Protein AF-A0A3B9BXW1-F1 (afdb_monomer)

Mean predicted aligned error: 8.0 Å

Radius of gyration: 14.39 Å; Cα contacts (8 Å, |Δi|>4): 121; chains: 1; bounding box: 31×34×34 Å

Structure (mmCIF, N/CA/C/O backbone):
data_AF-A0A3B9BXW1-F1
#
_entry.id   AF-A0A3B9BXW1-F1
#
loop_
_atom_site.group_PDB
_atom_site.id
_atom_site.type_symbol
_atom_site.label_atom_id
_atom_site.label_alt_id
_atom_site.label_comp_id
_atom_site.label_asym_id
_atom_site.label_entity_id
_atom_site.label_seq_id
_atom_site.pdbx_PDB_ins_code
_atom_site.Cartn_x
_atom_site.Cartn_y
_atom_site.Cartn_z
_atom_site.occupancy
_atom_site.B_iso_or_equiv
_atom_site.auth_seq_id
_atom_site.auth_comp_id
_atom_site.auth_asym_id
_atom_site.auth_atom_id
_atom_site.pdbx_PDB_model_num
ATOM 1 N N . ASP A 1 1 ? 2.943 0.066 -8.594 1.00 60.41 1 ASP A N 1
ATOM 2 C CA . ASP A 1 1 ? 3.114 1.228 -9.484 1.00 60.41 1 ASP A CA 1
ATOM 3 C C . ASP A 1 1 ? 2.600 2.521 -8.842 1.00 60.41 1 ASP A C 1
ATOM 5 O O . ASP A 1 1 ? 1.394 2.680 -8.628 1.00 60.41 1 ASP A O 1
ATOM 9 N N . LEU A 1 2 ? 3.512 3.452 -8.562 1.00 65.12 2 LEU A N 1
ATOM 10 C CA . LEU A 1 2 ? 3.293 4.687 -7.794 1.00 65.12 2 LEU A CA 1
ATOM 11 C C . LEU A 1 2 ? 2.869 5.895 -8.641 1.00 65.12 2 LEU A C 1
ATOM 13 O O . LEU A 1 2 ? 3.240 7.018 -8.353 1.00 65.12 2 LEU A O 1
ATOM 17 N N . ARG A 1 3 ? 2.091 5.711 -9.707 1.00 63.38 3 ARG A N 1
ATOM 18 C CA . ARG A 1 3 ? 1.664 6.843 -10.552 1.00 63.38 3 ARG A CA 1
ATOM 19 C C . ARG A 1 3 ? 0.332 7.448 -10.110 1.00 63.38 3 ARG A C 1
ATOM 21 O O . ARG A 1 3 ? -0.656 6.715 -10.052 1.00 63.38 3 ARG A O 1
ATOM 28 N N . LYS A 1 4 ? 0.280 8.770 -9.913 1.00 70.06 4 LYS A N 1
ATOM 29 C CA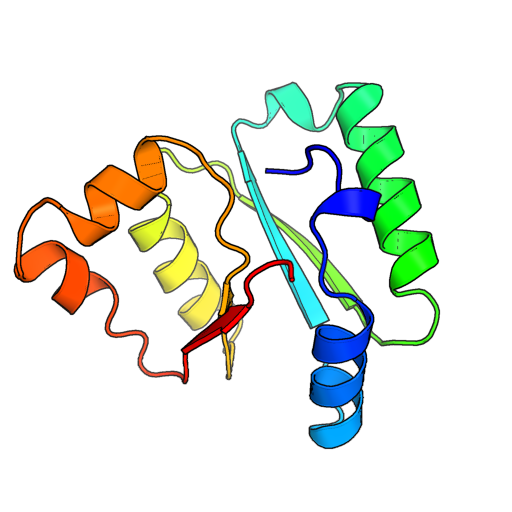 . LYS A 1 4 ? -0.937 9.557 -9.624 1.00 70.06 4 LYS A CA 1
ATOM 30 C C . LYS A 1 4 ? -1.710 9.047 -8.402 1.00 70.06 4 LYS A C 1
ATOM 32 O O . LYS A 1 4 ? -2.929 8.867 -8.453 1.00 70.06 4 LYS A O 1
ATOM 37 N N . VAL A 1 5 ? -1.017 8.768 -7.308 1.00 70.56 5 VAL A N 1
ATOM 38 C CA . VAL A 1 5 ? -1.575 8.179 -6.083 1.00 70.56 5 VAL A CA 1
ATOM 39 C C . VAL A 1 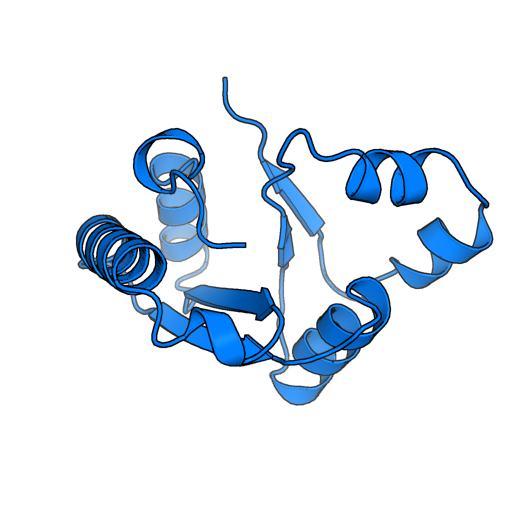5 ? -2.691 9.033 -5.483 1.00 70.56 5 VAL A C 1
ATOM 41 O O . VAL A 1 5 ? -3.720 8.480 -5.106 1.00 70.56 5 VAL A O 1
ATOM 44 N N . ASN A 1 6 ? -2.583 10.361 -5.542 1.00 66.19 6 ASN A N 1
ATOM 45 C CA . ASN A 1 6 ? -3.629 11.288 -5.085 1.00 66.19 6 ASN A CA 1
ATOM 46 C C . ASN A 1 6 ? -4.947 11.165 -5.856 1.00 66.19 6 ASN A C 1
ATOM 48 O O . ASN A 1 6 ? -6.001 11.507 -5.336 1.00 66.19 6 ASN A O 1
ATOM 52 N N . GLN A 1 7 ? -4.892 10.693 -7.103 1.00 64.94 7 GLN A N 1
ATOM 53 C CA . GLN A 1 7 ? -6.055 10.571 -7.985 1.00 64.94 7 GLN A CA 1
ATOM 54 C C . GLN A 1 7 ? -6.551 9.131 -8.114 1.00 64.94 7 GLN A C 1
ATOM 56 O O . GLN A 1 7 ? -7.589 8.909 -8.720 1.00 64.94 7 GLN A O 1
ATOM 61 N N . THR A 1 8 ? -5.789 8.145 -7.634 1.00 70.62 8 THR A N 1
ATOM 62 C CA . THR A 1 8 ? -6.057 6.718 -7.893 1.00 70.62 8 THR A CA 1
ATOM 63 C C . THR A 1 8 ? -6.156 5.875 -6.628 1.00 70.62 8 THR A C 1
ATOM 65 O O . THR A 1 8 ? -6.425 4.678 -6.713 1.00 70.62 8 THR A O 1
ATOM 68 N N . THR A 1 9 ? -5.949 6.485 -5.461 1.00 80.06 9 THR A N 1
ATOM 69 C CA . THR A 1 9 ? -6.019 5.803 -4.171 1.00 80.06 9 THR A CA 1
ATOM 70 C C . THR A 1 9 ? -7.359 6.120 -3.506 1.00 80.06 9 THR A C 1
ATOM 72 O O . THR A 1 9 ? -7.564 7.265 -3.098 1.00 80.06 9 THR A O 1
ATOM 75 N N . PRO A 1 10 ? -8.266 5.139 -3.340 1.00 85.69 10 PRO A N 1
ATOM 76 C CA . PRO A 1 10 ? -9.516 5.296 -2.599 1.00 85.69 10 PRO A CA 1
ATOM 77 C C . PRO A 1 10 ? -9.228 5.330 -1.088 1.00 85.69 10 PRO A C 1
ATOM 79 O O . PRO A 1 10 ? -9.580 4.425 -0.331 1.00 85.69 10 PRO A O 1
ATOM 82 N N . SER A 1 11 ? -8.538 6.383 -0.651 1.00 87.31 11 SER A N 1
ATOM 83 C CA . SER A 1 11 ? -7.949 6.521 0.684 1.00 87.31 11 SER A CA 1
ATOM 84 C C . SER A 1 11 ? -8.978 6.451 1.806 1.00 87.31 11 SER A C 1
ATOM 86 O O . SER A 1 11 ? -8.705 5.858 2.845 1.00 87.31 11 SER A O 1
ATOM 88 N N . VAL A 1 12 ? -10.181 6.988 1.586 1.00 89.38 12 VAL A N 1
ATOM 89 C CA . VAL A 1 12 ? -11.291 6.910 2.546 1.00 89.38 12 VAL A CA 1
ATOM 90 C C . VAL A 1 12 ? -11.687 5.458 2.802 1.00 89.38 12 VAL A C 1
ATOM 92 O O . VAL A 1 12 ? -11.780 5.053 3.957 1.00 89.38 12 VAL A O 1
ATOM 95 N N . ALA A 1 13 ? -11.872 4.661 1.746 1.00 90.12 13 ALA A N 1
ATOM 96 C CA . ALA A 1 13 ? -12.226 3.253 1.888 1.00 90.12 13 ALA A CA 1
ATOM 97 C C . ALA A 1 13 ? -11.107 2.487 2.602 1.00 90.12 13 ALA A C 1
ATOM 99 O O . ALA A 1 13 ? -11.366 1.839 3.610 1.00 90.12 13 ALA A O 1
ATOM 100 N N . ILE A 1 14 ? -9.856 2.639 2.156 1.00 91.62 14 ILE A N 1
ATOM 101 C CA . ILE A 1 14 ? -8.698 1.988 2.792 1.00 91.62 14 ILE A CA 1
ATOM 102 C C . ILE A 1 14 ? -8.636 2.335 4.284 1.00 91.62 14 ILE A C 1
ATOM 104 O O . ILE A 1 14 ? -8.520 1.441 5.115 1.00 91.62 14 ILE A O 1
ATOM 108 N N . ARG A 1 15 ? -8.818 3.612 4.641 1.00 91.56 15 ARG A N 1
ATOM 109 C CA . ARG A 1 15 ? -8.834 4.068 6.035 1.00 91.56 15 ARG A CA 1
ATOM 110 C C . ARG A 1 15 ? -9.952 3.432 6.853 1.00 91.56 15 ARG A C 1
ATOM 112 O O . ARG A 1 15 ? -9.714 3.055 7.998 1.00 91.56 15 ARG A O 1
ATOM 119 N N . VAL A 1 16 ? -11.158 3.325 6.293 1.00 91.25 16 VAL A N 1
ATOM 120 C CA . VAL A 1 16 ? -12.292 2.662 6.954 1.00 91.2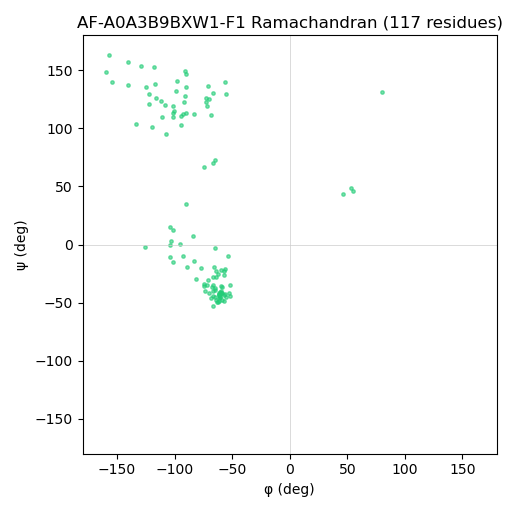5 16 VAL A CA 1
ATOM 121 C C . VAL A 1 16 ? -11.941 1.211 7.266 1.00 91.25 16 VAL A C 1
ATOM 123 O O . VAL A 1 16 ? -12.114 0.791 8.405 1.00 91.25 16 VAL A O 1
ATOM 126 N N . PHE A 1 17 ? -11.385 0.473 6.303 1.00 90.75 17 PHE A N 1
ATOM 127 C CA . PHE A 1 17 ? -10.967 -0.915 6.509 1.00 90.75 17 PHE A CA 1
ATOM 128 C C . PHE A 1 17 ? -9.833 -1.028 7.539 1.00 90.75 17 PHE A C 1
ATOM 130 O O . PHE A 1 17 ? -9.955 -1.802 8.486 1.00 90.75 17 PHE A O 1
ATOM 137 N N . SER A 1 18 ? -8.776 -0.216 7.429 1.00 91.88 18 SER A N 1
ATOM 138 C CA . SER A 1 18 ? -7.668 -0.219 8.395 1.00 91.88 18 SER A CA 1
ATOM 139 C C . SER A 1 18 ? -8.149 0.036 9.824 1.00 91.88 18 SER A C 1
ATOM 141 O O . SER A 1 18 ? -7.740 -0.671 10.740 1.00 91.88 18 SER A O 1
ATOM 143 N N . LYS A 1 19 ? -9.061 0.996 10.028 1.00 91.19 19 LYS A N 1
ATOM 144 C CA . LYS A 1 19 ? -9.605 1.300 11.362 1.00 91.19 19 LYS A CA 1
ATOM 145 C C . LYS A 1 19 ? -10.591 0.240 11.851 1.00 91.19 19 LYS A C 1
ATOM 147 O O . LYS A 1 19 ? -10.537 -0.120 13.021 1.00 91.19 19 LYS A O 1
ATOM 152 N N . LEU A 1 20 ? -11.451 -0.288 10.975 1.00 92.81 20 LEU A N 1
ATOM 153 C CA . LEU A 1 20 ? -12.423 -1.331 11.321 1.00 92.81 20 LEU A CA 1
ATOM 154 C C . LEU A 1 20 ? -11.740 -2.603 11.838 1.00 92.81 20 LEU A C 1
ATOM 156 O O . LEU A 1 20 ? -12.218 -3.209 12.792 1.00 92.81 20 LEU A O 1
ATOM 160 N N . PHE A 1 21 ? -10.622 -2.985 11.221 1.00 91.75 21 PHE A N 1
ATOM 161 C CA . PHE A 1 21 ? -9.867 -4.184 11.587 1.00 91.75 21 PHE A CA 1
ATOM 162 C C . PHE A 1 21 ? -8.704 -3.915 12.550 1.00 91.75 21 PHE A C 1
ATOM 164 O O . PHE A 1 21 ? -8.003 -4.856 12.910 1.00 91.75 21 PHE A O 1
ATOM 171 N N . ASN A 1 22 ? -8.484 -2.658 12.961 1.00 93.06 22 ASN A N 1
ATOM 172 C CA . ASN A 1 22 ? -7.280 -2.231 13.684 1.00 93.06 22 ASN A CA 1
ATOM 173 C C . ASN A 1 22 ? -5.990 -2.772 13.027 1.00 93.06 22 ASN A C 1
ATOM 175 O O . ASN A 1 22 ? -5.103 -3.313 13.686 1.00 93.06 22 ASN A O 1
ATOM 179 N N . ALA A 1 23 ? -5.943 -2.696 11.697 1.00 93.94 23 ALA A N 1
ATOM 180 C CA . ALA A 1 23 ? -4.946 -3.355 10.873 1.00 93.94 23 ALA A CA 1
ATOM 181 C C . ALA A 1 23 ? -3.814 -2.401 10.488 1.00 93.94 23 ALA A C 1
ATOM 183 O O . ALA A 1 23 ? -4.055 -1.253 10.101 1.00 93.94 23 ALA A O 1
ATOM 184 N N . LYS A 1 24 ? -2.586 -2.924 10.494 1.00 95.19 24 LYS A N 1
ATOM 185 C CA . LYS A 1 24 ? -1.435 -2.273 9.869 1.00 95.19 24 LYS A CA 1
ATOM 186 C C . LYS A 1 24 ? -1.547 -2.365 8.347 1.00 95.19 24 LYS A C 1
ATOM 188 O O . LYS A 1 24 ? -1.691 -3.454 7.787 1.00 95.19 24 LYS A O 1
ATOM 193 N N . LEU A 1 25 ? -1.465 -1.226 7.666 1.00 94.94 25 LEU A N 1
ATOM 194 C CA . LEU A 1 25 ? -1.516 -1.151 6.211 1.00 94.94 25 LEU A CA 1
ATOM 195 C C . LEU A 1 25 ? -0.131 -1.418 5.602 1.00 94.94 25 LEU A C 1
ATOM 197 O O . LEU A 1 25 ? 0.775 -0.597 5.701 1.00 94.94 25 LEU A O 1
ATOM 201 N N . ASN A 1 26 ? 0.026 -2.535 4.898 1.00 94.31 26 ASN A N 1
ATOM 202 C CA . ASN A 1 26 ? 1.244 -2.825 4.139 1.00 94.31 26 ASN A CA 1
ATOM 203 C C . ASN A 1 26 ? 1.066 -2.380 2.681 1.00 94.31 26 ASN A C 1
ATOM 205 O O . ASN A 1 26 ? 0.279 -2.961 1.933 1.00 94.31 26 ASN A O 1
ATOM 209 N N . ILE A 1 27 ? 1.786 -1.335 2.274 1.00 90.75 27 ILE A N 1
ATOM 210 C CA . ILE A 1 27 ? 1.703 -0.750 0.933 1.00 90.75 27 ILE A CA 1
ATOM 211 C C . ILE A 1 27 ? 2.795 -1.367 0.064 1.00 90.75 27 ILE A C 1
ATOM 213 O O . ILE A 1 27 ? 3.965 -0.996 0.157 1.00 90.75 27 ILE A O 1
ATOM 217 N N . LEU A 1 28 ? 2.405 -2.306 -0.797 1.00 87.00 28 LEU A N 1
ATOM 218 C CA . LEU A 1 28 ? 3.322 -2.996 -1.697 1.00 87.00 28 LEU A CA 1
ATOM 219 C C . LEU A 1 28 ? 3.424 -2.285 -3.053 1.00 87.00 28 LEU A C 1
ATOM 221 O O . LEU A 1 28 ? 2.439 -2.149 -3.783 1.00 87.00 28 LEU A O 1
ATOM 225 N N . ASN A 1 29 ? 4.642 -1.906 -3.434 1.00 82.19 29 ASN A N 1
ATOM 226 C CA . ASN A 1 29 ? 4.981 -1.547 -4.802 1.00 82.19 29 ASN A CA 1
ATOM 227 C C . ASN A 1 29 ? 5.849 -2.642 -5.439 1.00 82.19 29 ASN A C 1
ATOM 229 O O . ASN A 1 29 ? 6.953 -2.913 -4.974 1.00 82.19 29 ASN A O 1
ATOM 233 N N . VAL A 1 30 ? 5.359 -3.235 -6.528 1.00 75.31 30 VAL A N 1
ATOM 234 C CA . VAL A 1 30 ? 6.139 -4.155 -7.365 1.00 75.31 30 VAL A CA 1
ATOM 235 C C . VAL A 1 30 ? 6.594 -3.396 -8.604 1.00 75.31 30 VAL A C 1
ATOM 237 O O . VAL A 1 30 ? 5.763 -3.004 -9.429 1.00 75.31 30 VAL A O 1
ATOM 240 N N . ASP A 1 31 ? 7.892 -3.124 -8.692 1.00 68.75 31 ASP A N 1
ATOM 241 C CA . ASP A 1 31 ? 8.506 -2.383 -9.795 1.00 68.75 31 ASP A CA 1
ATOM 242 C C . ASP A 1 31 ? 9.999 -2.717 -9.909 1.00 68.75 31 ASP A C 1
ATOM 244 O O . ASP A 1 31 ? 10.600 -3.225 -8.963 1.00 68.75 31 ASP A O 1
ATOM 248 N N . LYS A 1 32 ? 10.615 -2.402 -11.051 1.00 57.81 32 LYS A N 1
ATOM 249 C CA . LYS A 1 32 ? 12.073 -2.527 -11.204 1.00 57.81 32 LYS A CA 1
ATOM 250 C C . LYS A 1 32 ? 12.754 -1.442 -10.371 1.00 57.81 32 LYS A C 1
ATOM 252 O O . LYS A 1 32 ? 12.327 -0.283 -10.392 1.00 57.81 32 LYS A O 1
ATOM 257 N N . LEU A 1 33 ? 13.823 -1.803 -9.660 1.00 52.56 33 LEU A N 1
ATOM 258 C CA . LEU A 1 33 ? 14.458 -0.984 -8.612 1.00 52.56 33 LEU A CA 1
ATOM 259 C C . LEU A 1 33 ? 14.899 0.415 -9.092 1.00 52.56 33 LEU A C 1
ATOM 261 O O . LEU A 1 33 ? 14.998 1.348 -8.297 1.00 52.56 33 LEU A O 1
ATOM 265 N N . GLN A 1 34 ? 15.073 0.601 -10.405 1.00 54.03 34 GLN A N 1
ATOM 266 C CA . GLN A 1 34 ? 15.444 1.877 -11.025 1.00 54.03 34 GLN A CA 1
ATOM 267 C C . GLN A 1 34 ? 14.446 3.024 -10.779 1.00 54.03 34 GLN A C 1
ATOM 269 O O . GLN A 1 34 ? 14.855 4.181 -10.842 1.00 54.03 34 GLN A O 1
ATOM 274 N N . ARG A 1 35 ? 13.171 2.753 -10.451 1.00 57.78 35 ARG A N 1
ATOM 275 C CA . ARG A 1 35 ? 12.206 3.822 -10.119 1.00 57.78 35 ARG A CA 1
ATOM 276 C C . ARG A 1 35 ? 12.265 4.306 -8.673 1.00 57.78 35 ARG A C 1
ATOM 278 O O . ARG A 1 35 ? 11.727 5.365 -8.387 1.00 57.78 35 ARG A O 1
ATOM 285 N N . ALA A 1 36 ? 12.917 3.592 -7.754 1.00 57.44 36 ALA A N 1
ATOM 286 C CA . ALA A 1 36 ? 13.002 4.037 -6.357 1.00 57.44 36 ALA A CA 1
ATOM 287 C C . ALA A 1 36 ? 13.815 5.339 -6.190 1.00 57.44 36 ALA A C 1
ATOM 289 O O . ALA A 1 36 ? 13.666 6.036 -5.190 1.00 57.44 36 ALA A O 1
ATOM 290 N N . SER A 1 37 ? 14.649 5.678 -7.177 1.00 65.06 37 SER A N 1
ATOM 291 C CA . SER A 1 37 ? 15.421 6.926 -7.236 1.00 65.06 37 SER A CA 1
ATOM 292 C C . SER A 1 37 ? 14.834 7.963 -8.203 1.00 65.06 37 SER A C 1
ATOM 294 O O . SER A 1 37 ? 15.432 9.019 -8.391 1.00 65.06 37 SER A O 1
ATOM 296 N N . ASP A 1 38 ? 13.687 7.672 -8.826 1.00 78.25 38 ASP A N 1
ATOM 297 C CA . ASP A 1 38 ? 12.984 8.600 -9.712 1.00 78.25 38 ASP A CA 1
ATOM 298 C C . ASP A 1 38 ? 12.326 9.714 -8.869 1.00 78.25 38 ASP A C 1
ATOM 300 O O . ASP A 1 38 ? 11.520 9.403 -7.981 1.00 78.25 38 ASP A O 1
ATOM 304 N N . PRO A 1 39 ? 12.636 11.004 -9.116 1.00 80.69 39 PRO A N 1
ATOM 305 C CA . PRO A 1 39 ? 12.019 12.124 -8.408 1.00 80.69 39 PRO A CA 1
ATOM 306 C C . PRO A 1 39 ? 10.487 12.093 -8.411 1.00 80.69 39 PRO A C 1
ATOM 308 O O . PRO A 1 39 ? 9.866 12.456 -7.409 1.00 80.69 39 PRO A O 1
ATOM 311 N N . ASP A 1 40 ? 9.866 11.623 -9.497 1.00 79.19 40 ASP A N 1
ATOM 312 C CA . ASP A 1 40 ? 8.410 11.518 -9.571 1.00 79.19 40 ASP A CA 1
ATOM 313 C C . ASP A 1 40 ? 7.882 10.423 -8.643 1.00 79.19 40 ASP A C 1
ATOM 315 O O . ASP A 1 40 ? 6.902 10.637 -7.931 1.00 79.19 40 ASP A O 1
ATOM 319 N N . ALA A 1 41 ? 8.550 9.269 -8.579 1.00 76.50 41 ALA A N 1
ATOM 320 C CA . ALA A 1 41 ? 8.164 8.195 -7.667 1.00 76.50 41 ALA A CA 1
ATOM 321 C C . ALA A 1 41 ? 8.326 8.612 -6.198 1.00 76.50 41 ALA A C 1
ATOM 323 O O . ALA A 1 41 ? 7.459 8.309 -5.379 1.00 76.50 41 ALA A O 1
ATOM 324 N N . LEU A 1 42 ? 9.393 9.350 -5.871 1.00 81.12 42 LEU A N 1
ATOM 325 C CA . LEU A 1 42 ? 9.605 9.907 -4.533 1.00 81.12 42 LEU A CA 1
ATOM 326 C C . LEU A 1 42 ? 8.490 10.886 -4.147 1.00 81.12 42 LEU A C 1
ATOM 328 O O . LEU A 1 42 ? 7.956 10.799 -3.043 1.00 81.12 42 LEU A O 1
ATOM 332 N N . ARG A 1 43 ? 8.075 11.766 -5.065 1.00 84.88 43 ARG A N 1
ATOM 333 C CA . ARG A 1 43 ? 6.964 12.701 -4.829 1.00 84.88 43 ARG A CA 1
ATOM 334 C C . ARG A 1 43 ? 5.651 11.971 -4.547 1.00 84.88 43 ARG A C 1
ATOM 336 O O . ARG A 1 43 ? 4.890 12.360 -3.666 1.00 84.88 43 ARG A O 1
ATOM 343 N N . GLU A 1 44 ? 5.386 10.895 -5.274 1.00 84.00 44 GLU A N 1
ATOM 344 C CA . GLU A 1 44 ? 4.186 10.083 -5.074 1.00 84.00 44 GLU A CA 1
ATOM 345 C C . GLU A 1 44 ? 4.253 9.277 -3.758 1.00 84.00 44 GLU A C 1
ATOM 347 O O . GLU A 1 44 ? 3.231 9.081 -3.102 1.00 84.00 44 GLU A O 1
ATOM 352 N N . LEU A 1 45 ? 5.442 8.876 -3.298 1.00 84.38 45 LEU A N 1
ATOM 353 C CA . LEU A 1 45 ? 5.609 8.301 -1.958 1.00 84.38 45 LEU A CA 1
ATOM 354 C C . LEU A 1 45 ? 5.292 9.307 -0.852 1.00 84.38 45 LEU A C 1
ATOM 356 O O . LEU A 1 45 ? 4.581 8.950 0.085 1.00 84.38 45 LEU A O 1
ATOM 360 N N . GLU A 1 46 ? 5.774 10.547 -0.956 1.00 87.62 46 GLU A N 1
ATOM 361 C CA . GLU A 1 46 ? 5.460 11.596 0.027 1.00 87.62 46 GLU A CA 1
ATOM 362 C C . GLU A 1 46 ? 3.953 11.847 0.115 1.00 87.62 46 GLU A C 1
ATOM 364 O O . GLU A 1 46 ? 3.382 11.884 1.203 1.00 87.62 46 GLU A O 1
ATOM 369 N N . HIS A 1 47 ? 3.269 11.875 -1.025 1.00 87.31 47 HIS A N 1
ATOM 370 C CA . HIS A 1 47 ? 1.815 11.964 -1.054 1.00 87.31 47 HIS A CA 1
ATOM 371 C C . HIS A 1 47 ? 1.112 10.796 -0.347 1.00 87.31 47 HIS A C 1
ATOM 373 O O . HIS A 1 47 ? 0.150 11.005 0.392 1.00 87.31 47 HIS A O 1
ATOM 379 N N . LEU A 1 48 ? 1.584 9.559 -0.526 1.00 87.25 48 LEU A N 1
ATOM 380 C CA . LEU A 1 48 ? 1.031 8.414 0.204 1.00 87.25 48 LEU A CA 1
ATOM 381 C C . LEU A 1 48 ? 1.280 8.514 1.714 1.00 87.25 48 LEU A C 1
ATOM 383 O O . LEU A 1 48 ? 0.391 8.159 2.489 1.00 87.25 48 LEU A O 1
ATOM 387 N N . LYS A 1 49 ? 2.447 9.022 2.135 1.00 89.69 49 LYS A N 1
ATOM 388 C CA . LYS A 1 49 ? 2.748 9.267 3.554 1.00 89.69 49 LYS A CA 1
ATOM 389 C C . LYS A 1 49 ? 1.782 10.277 4.165 1.00 89.69 49 LYS A C 1
ATOM 391 O O . LYS A 1 49 ? 1.285 10.046 5.263 1.00 89.69 49 LYS A O 1
ATOM 396 N N . GLU A 1 50 ? 1.488 11.364 3.453 1.00 90.75 50 GLU A N 1
ATOM 397 C CA . GLU A 1 50 ? 0.509 12.369 3.879 1.00 90.75 50 GLU A CA 1
ATOM 398 C C . GLU A 1 50 ? -0.892 11.759 3.998 1.00 90.75 50 GLU A C 1
ATOM 400 O O . GLU A 1 50 ? -1.539 11.886 5.041 1.00 90.75 50 GLU A O 1
ATOM 405 N N . ILE A 1 51 ? -1.335 11.038 2.958 1.00 89.12 51 ILE A N 1
ATOM 406 C CA . ILE A 1 51 ? -2.647 10.381 2.913 1.00 89.12 51 ILE A CA 1
ATOM 407 C C . ILE A 1 51 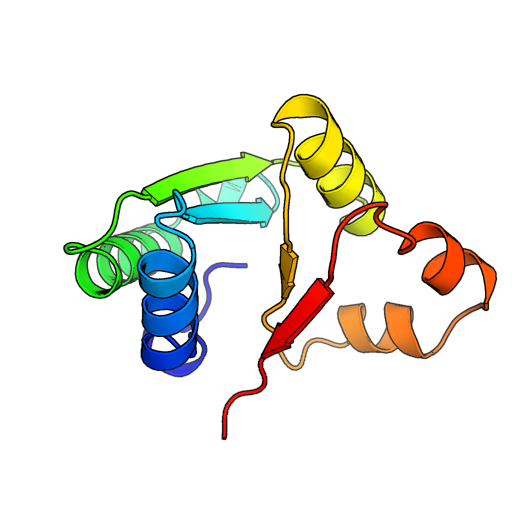? -2.832 9.431 4.098 1.00 89.12 51 ILE A C 1
ATOM 409 O O . ILE A 1 51 ? -3.916 9.399 4.676 1.00 89.12 51 ILE A O 1
ATOM 413 N N . PHE A 1 52 ? -1.818 8.650 4.458 1.00 90.56 52 PHE A N 1
ATOM 414 C CA . PHE A 1 52 ? -1.930 7.603 5.476 1.00 90.56 52 PHE A CA 1
ATOM 415 C C . PHE A 1 52 ? -1.308 7.973 6.828 1.00 90.56 52 PHE A C 1
ATOM 417 O O . PHE A 1 52 ? -1.147 7.111 7.682 1.00 90.56 52 PHE A O 1
ATOM 424 N N . SER A 1 53 ? -1.020 9.253 7.062 1.00 91.62 53 SER A N 1
ATOM 425 C CA . SER A 1 53 ? -0.356 9.750 8.279 1.00 91.62 53 SER A CA 1
ATOM 426 C C . SER A 1 53 ? -1.058 9.418 9.610 1.00 91.62 53 SER A C 1
ATOM 428 O O . SER A 1 53 ? -0.401 9.383 10.646 1.00 91.62 53 SER A O 1
ATOM 430 N N . ASP A 1 54 ? -2.367 9.150 9.604 1.00 90.94 54 ASP A N 1
ATOM 431 C CA . ASP A 1 54 ? -3.185 8.793 10.776 1.00 90.94 54 ASP A CA 1
ATOM 432 C C . ASP A 1 54 ? -3.483 7.285 10.909 1.00 90.94 54 ASP A C 1
ATOM 434 O O . ASP A 1 54 ? -4.370 6.901 11.677 1.00 90.94 54 ASP A O 1
ATOM 438 N N . ILE A 1 55 ? -2.797 6.427 10.150 1.00 92.62 55 ILE A N 1
ATOM 439 C CA . ILE A 1 55 ? -2.878 4.966 10.282 1.00 92.62 55 ILE A CA 1
ATOM 440 C C . ILE A 1 55 ? -1.477 4.358 10.394 1.00 92.62 55 ILE A C 1
ATOM 442 O O . ILE A 1 55 ? -0.508 4.924 9.901 1.00 92.62 55 ILE A O 1
ATOM 446 N N . ASP A 1 56 ? -1.365 3.196 11.035 1.00 94.38 56 ASP A N 1
ATOM 447 C CA . ASP A 1 56 ? -0.114 2.432 11.032 1.00 94.38 56 ASP A CA 1
ATOM 448 C C . ASP A 1 56 ? 0.099 1.830 9.636 1.00 94.38 56 ASP A C 1
ATOM 450 O O . ASP A 1 56 ? -0.745 1.068 9.152 1.00 94.38 56 ASP A O 1
ATOM 454 N N . TYR A 1 57 ? 1.196 2.199 8.971 1.00 94.25 57 TYR A N 1
ATOM 455 C CA . TYR A 1 57 ? 1.524 1.710 7.637 1.00 94.25 57 TYR A CA 1
ATOM 456 C C . TYR A 1 57 ? 3.017 1.426 7.456 1.00 94.25 57 TYR A C 1
ATOM 458 O O . TYR A 1 57 ? 3.879 1.999 8.118 1.00 94.25 57 TYR A O 1
ATOM 466 N N . GLU A 1 58 ? 3.329 0.558 6.495 1.00 92.81 58 GLU A N 1
ATOM 467 C CA . GLU A 1 58 ? 4.697 0.263 6.070 1.00 92.81 58 GLU A CA 1
ATOM 468 C C . GLU A 1 58 ? 4.766 0.099 4.551 1.00 92.81 58 GLU A C 1
ATOM 470 O O . GLU A 1 58 ? 3.903 -0.538 3.943 1.00 92.81 58 GLU A O 1
ATOM 475 N N . PHE A 1 59 ? 5.797 0.678 3.935 1.00 89.50 59 PHE A N 1
ATOM 476 C CA . PHE A 1 59 ? 6.054 0.522 2.507 1.00 89.50 59 PHE A CA 1
ATOM 477 C C . PHE A 1 59 ? 6.956 -0.676 2.240 1.00 89.50 59 PHE A C 1
ATOM 479 O O . PHE A 1 59 ? 7.998 -0.832 2.872 1.00 89.50 59 PHE A O 1
ATOM 486 N N . HIS A 1 60 ? 6.594 -1.457 1.227 1.00 88.00 60 HIS A N 1
ATOM 487 C CA . HIS A 1 60 ? 7.371 -2.593 0.747 1.00 88.00 60 HIS 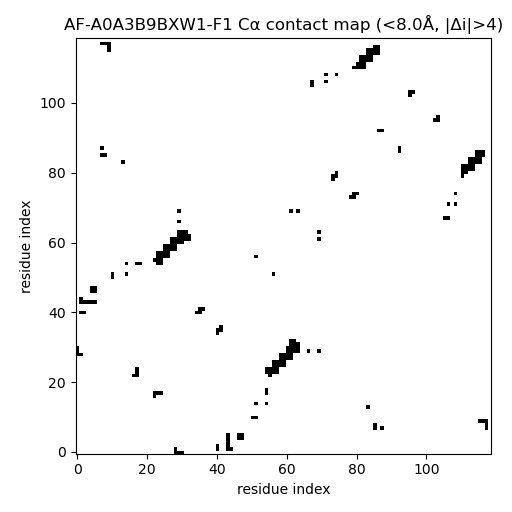A CA 1
ATOM 488 C C . HIS A 1 60 ? 7.639 -2.432 -0.742 1.00 88.00 60 HIS A C 1
ATOM 490 O O . HIS A 1 60 ? 6.739 -2.096 -1.515 1.00 88.00 60 HIS A O 1
ATOM 496 N N . PHE A 1 61 ? 8.876 -2.695 -1.147 1.00 84.31 61 PHE A N 1
ATOM 497 C CA . PHE A 1 61 ? 9.309 -2.622 -2.537 1.00 84.31 61 PHE A CA 1
ATOM 498 C C . PHE A 1 61 ? 9.869 -3.977 -2.936 1.00 84.31 61 PHE A C 1
ATOM 500 O O . PHE A 1 61 ? 10.807 -4.464 -2.307 1.00 84.31 61 PHE A O 1
ATOM 507 N N . ILE A 1 62 ? 9.279 -4.588 -3.960 1.00 81.25 62 ILE A N 1
ATOM 508 C CA . ILE A 1 62 ? 9.720 -5.884 -4.479 1.00 81.25 62 ILE A CA 1
ATOM 509 C C . ILE A 1 62 ? 10.059 -5.727 -5.953 1.00 81.25 62 ILE A C 1
ATOM 511 O O . ILE A 1 62 ? 9.248 -5.234 -6.739 1.00 81.25 62 ILE A O 1
ATOM 515 N N . GLU A 1 63 ? 11.242 -6.199 -6.326 1.00 78.19 63 GLU A N 1
ATOM 516 C CA . GLU A 1 63 ? 11.625 -6.370 -7.718 1.00 78.19 63 GLU A CA 1
ATOM 517 C C . GLU A 1 63 ? 11.292 -7.796 -8.153 1.00 78.19 63 GLU A C 1
ATOM 519 O O . GLU A 1 63 ? 11.858 -8.768 -7.656 1.00 78.19 63 GLU A O 1
ATOM 524 N N . HIS A 1 64 ? 10.321 -7.926 -9.053 1.00 70.81 64 HIS A N 1
ATOM 525 C CA . HIS A 1 64 ? 9.915 -9.216 -9.596 1.00 70.81 64 HIS A CA 1
ATOM 526 C C . HIS A 1 64 ? 9.283 -9.032 -10.977 1.00 70.81 64 HIS A C 1
ATOM 528 O O . HIS A 1 64 ? 8.500 -8.106 -11.188 1.00 70.81 64 HIS A O 1
ATOM 534 N N . GLU A 1 65 ? 9.579 -9.930 -11.918 1.00 69.81 65 GLU A N 1
ATOM 535 C CA . GLU A 1 65 ? 9.013 -9.871 -13.277 1.00 69.81 65 GLU A CA 1
ATOM 536 C C . GLU A 1 65 ? 7.552 -10.369 -13.323 1.00 69.81 65 GLU A C 1
ATOM 538 O O . GLU A 1 65 ? 6.801 -10.035 -14.240 1.00 69.81 65 GLU A O 1
ATOM 543 N N . ASN A 1 66 ? 7.122 -11.146 -12.321 1.00 72.94 66 ASN A N 1
ATOM 544 C CA . ASN A 1 66 ? 5.780 -11.727 -12.235 1.00 72.94 66 ASN A CA 1
ATOM 545 C C . ASN A 1 66 ? 5.032 -11.255 -10.973 1.00 72.94 66 ASN A C 1
ATOM 547 O O . ASN A 1 66 ? 5.271 -11.745 -9.871 1.00 72.94 66 ASN A O 1
ATOM 551 N N . PHE A 1 67 ? 4.125 -10.289 -11.131 1.00 75.19 67 PHE A N 1
ATOM 552 C CA . PHE A 1 67 ? 3.350 -9.705 -10.028 1.00 75.19 67 PHE A CA 1
ATOM 553 C C . PHE A 1 67 ? 2.521 -10.725 -9.219 1.00 75.19 67 PHE A C 1
ATOM 555 O O . PHE A 1 67 ? 2.624 -10.690 -7.995 1.00 75.19 67 PHE A O 1
ATOM 562 N N . PRO A 1 68 ? 1.729 -11.630 -9.836 1.00 76.19 68 PRO A N 1
ATOM 563 C CA . PRO A 1 68 ? 1.006 -12.670 -9.100 1.00 76.19 68 PRO A CA 1
ATOM 564 C C . PRO A 1 68 ? 1.883 -13.497 -8.152 1.00 76.19 68 PRO A C 1
ATOM 566 O O . PRO A 1 68 ? 1.493 -13.734 -7.012 1.00 76.19 68 PRO A O 1
ATOM 569 N N . GLU A 1 69 ? 3.061 -13.921 -8.611 1.00 78.62 69 GLU A N 1
ATOM 570 C CA . GLU A 1 69 ? 4.004 -14.706 -7.804 1.00 78.62 69 GLU A CA 1
ATOM 571 C C . GLU A 1 69 ? 4.593 -13.863 -6.669 1.00 78.62 69 GLU A C 1
ATOM 573 O O . GLU A 1 69 ? 4.566 -14.284 -5.516 1.00 78.62 69 GLU A O 1
ATOM 578 N N . ALA A 1 70 ? 5.024 -12.634 -6.973 1.00 81.06 70 ALA A N 1
ATOM 579 C CA . ALA A 1 70 ? 5.549 -11.702 -5.975 1.00 81.06 70 ALA A CA 1
ATOM 580 C C . ALA A 1 70 ? 4.526 -11.382 -4.880 1.00 81.06 70 ALA A C 1
ATOM 582 O O . ALA A 1 70 ? 4.861 -11.325 -3.700 1.00 81.06 70 ALA A O 1
ATOM 583 N N . LEU A 1 71 ? 3.265 -11.182 -5.269 1.00 82.81 71 LEU A N 1
ATOM 584 C CA . LEU A 1 71 ? 2.175 -10.916 -4.344 1.00 82.81 71 LEU A CA 1
ATOM 585 C C . LEU A 1 71 ? 1.889 -12.135 -3.460 1.00 82.81 71 LEU A C 1
ATOM 587 O O . LEU A 1 71 ? 1.734 -11.970 -2.256 1.00 82.81 71 LEU A O 1
ATOM 591 N N . GLN A 1 72 ? 1.837 -13.346 -4.025 1.00 84.19 72 GLN A N 1
ATOM 592 C CA . GLN A 1 72 ? 1.644 -14.566 -3.235 1.00 84.19 72 GLN A CA 1
ATOM 593 C C . GLN A 1 72 ? 2.767 -14.784 -2.227 1.00 84.19 72 GLN A C 1
ATOM 595 O O . GLN A 1 72 ? 2.491 -15.060 -1.061 1.00 84.19 72 GLN A O 1
ATOM 600 N N . GLN A 1 73 ? 4.015 -14.620 -2.663 1.00 85.38 73 GLN A N 1
ATOM 601 C CA . GLN A 1 73 ? 5.162 -14.717 -1.774 1.00 85.38 73 GLN A CA 1
ATOM 602 C C . GLN A 1 73 ? 5.078 -13.662 -0.666 1.00 85.38 73 GLN A C 1
ATOM 604 O O . GLN A 1 73 ? 5.240 -13.989 0.501 1.00 85.38 73 GLN A O 1
ATOM 609 N N . PHE A 1 74 ? 4.743 -12.415 -1.003 1.00 88.69 74 PHE A N 1
ATOM 610 C CA . PHE A 1 74 ? 4.593 -11.354 -0.010 1.00 88.69 74 PHE A CA 1
ATOM 611 C C . PHE A 1 74 ? 3.495 -11.653 1.016 1.00 88.69 74 PHE A C 1
ATOM 613 O O . PHE A 1 74 ? 3.687 -11.421 2.207 1.00 88.69 74 PHE A O 1
ATOM 620 N N . ILE A 1 75 ? 2.354 -12.185 0.566 1.00 89.44 75 ILE A N 1
ATOM 621 C CA . ILE A 1 75 ? 1.257 -12.591 1.450 1.00 89.44 75 ILE A CA 1
ATOM 622 C C . ILE A 1 75 ? 1.728 -13.669 2.424 1.00 89.44 75 ILE A C 1
ATOM 624 O O . ILE A 1 75 ? 1.457 -13.553 3.615 1.00 89.44 75 ILE A O 1
ATOM 628 N N . HIS A 1 76 ? 2.454 -14.674 1.932 1.00 89.00 76 HIS A N 1
ATOM 629 C CA . HIS A 1 76 ? 2.975 -15.762 2.753 1.00 89.00 76 HIS A CA 1
ATOM 630 C C . HIS A 1 76 ? 4.046 -15.282 3.743 1.00 89.00 76 HIS A C 1
ATOM 632 O O . HIS A 1 76 ? 3.909 -15.482 4.946 1.00 89.00 76 HIS A O 1
ATOM 638 N N . ASP A 1 77 ? 5.078 -14.595 3.252 1.00 91.12 77 ASP A N 1
ATOM 639 C CA . ASP A 1 77 ? 6.254 -14.198 4.035 1.00 91.12 77 ASP A CA 1
ATOM 640 C C . ASP A 1 77 ? 5.920 -13.163 5.121 1.00 91.12 77 ASP A C 1
ATOM 642 O O . ASP A 1 77 ? 6.616 -13.069 6.135 1.00 91.12 77 ASP A O 1
ATOM 646 N N . LYS A 1 78 ? 4.877 -12.351 4.904 1.00 91.44 78 LYS A N 1
ATOM 647 C CA . LYS A 1 78 ? 4.431 -11.318 5.850 1.00 91.44 78 LYS A CA 1
ATOM 648 C C . LYS A 1 78 ? 3.172 -11.696 6.631 1.00 91.44 78 LYS A C 1
ATOM 650 O O . LYS A 1 78 ? 2.742 -10.884 7.445 1.00 91.44 78 LYS A O 1
ATOM 655 N N . ASP A 1 79 ? 2.602 -12.879 6.397 1.00 91.44 79 ASP A N 1
ATOM 656 C CA . ASP A 1 79 ? 1.329 -13.326 6.984 1.00 91.44 79 ASP A CA 1
ATOM 657 C C . ASP A 1 79 ? 0.189 -12.311 6.749 1.00 91.44 79 ASP A C 1
ATOM 659 O O . ASP A 1 79 ? -0.505 -11.854 7.660 1.00 91.44 79 ASP A O 1
ATOM 663 N N . MET A 1 80 ? 0.039 -11.863 5.496 1.00 92.69 80 MET A N 1
ATOM 664 C CA . MET A 1 80 ? -0.989 -10.882 5.140 1.00 92.69 80 MET A CA 1
ATOM 665 C C . MET A 1 80 ? -2.372 -11.516 5.213 1.00 92.69 80 MET A C 1
ATOM 667 O O . MET A 1 80 ? -2.649 -12.479 4.513 1.00 92.69 80 MET A O 1
ATOM 671 N N . GLN A 1 81 ? -3.269 -10.903 5.981 1.00 92.50 81 GLN A N 1
ATOM 672 C CA . GLN A 1 81 ? -4.615 -11.426 6.249 1.00 92.50 81 GLN A CA 1
ATOM 673 C C . GLN A 1 81 ? -5.690 -10.919 5.279 1.00 92.50 81 GLN A C 1
ATOM 675 O O . GLN A 1 81 ? -6.821 -11.399 5.300 1.00 92.50 81 GLN A O 1
ATOM 680 N N . MET A 1 82 ? -5.369 -9.925 4.449 1.00 90.88 82 MET A N 1
ATOM 681 C CA . MET A 1 82 ? -6.253 -9.373 3.421 1.00 90.88 82 MET A CA 1
ATOM 682 C C . MET A 1 82 ? -5.422 -8.642 2.370 1.00 90.88 82 MET A C 1
ATOM 684 O O . MET A 1 82 ? -4.404 -8.026 2.687 1.00 90.88 82 MET A O 1
ATOM 688 N N . VAL A 1 83 ? -5.892 -8.654 1.125 1.00 89.44 83 VAL A N 1
ATOM 689 C CA . VAL A 1 83 ? -5.298 -7.886 0.029 1.00 89.44 83 VAL A CA 1
ATOM 690 C C . VAL A 1 83 ? -6.294 -6.851 -0.474 1.00 89.44 83 VAL A C 1
ATOM 692 O O . VAL A 1 83 ? -7.403 -7.197 -0.876 1.00 89.44 83 VAL A O 1
ATOM 695 N N . ILE A 1 84 ? -5.880 -5.583 -0.517 1.00 88.12 84 ILE A N 1
ATOM 696 C CA . ILE A 1 84 ? -6.603 -4.523 -1.228 1.00 88.12 84 ILE A CA 1
ATOM 697 C C . ILE A 1 84 ? -5.907 -4.288 -2.568 1.00 88.12 84 ILE A C 1
ATOM 699 O O . ILE A 1 84 ? -4.759 -3.846 -2.613 1.00 88.12 84 ILE A O 1
ATOM 703 N N . LEU A 1 85 ? -6.602 -4.572 -3.667 1.00 81.94 85 LEU A N 1
ATOM 704 C CA . LEU A 1 85 ? -6.111 -4.317 -5.016 1.00 81.94 85 LEU A CA 1
ATOM 705 C C . LEU A 1 85 ? -6.710 -3.015 -5.550 1.00 81.94 85 LEU A C 1
ATOM 707 O O . LEU A 1 85 ? -7.923 -2.822 -5.497 1.00 81.94 85 LEU A O 1
ATOM 711 N N . LEU A 1 86 ? -5.855 -2.155 -6.108 1.00 79.00 86 LEU A N 1
ATOM 712 C CA . LEU A 1 86 ? -6.241 -0.920 -6.794 1.00 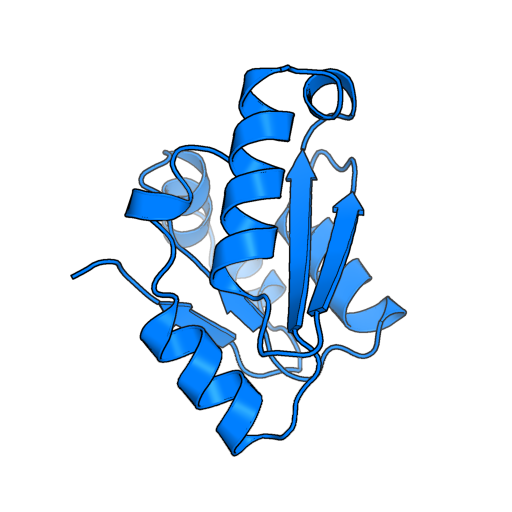79.00 86 LEU A CA 1
ATOM 713 C C . LEU A 1 86 ? -6.045 -1.104 -8.309 1.00 79.00 86 LEU A C 1
ATOM 715 O O . LEU A 1 86 ? -4.924 -0.932 -8.801 1.00 79.00 86 LEU A O 1
ATOM 719 N N . PRO A 1 87 ? -7.085 -1.487 -9.073 1.00 67.06 87 PRO A N 1
ATOM 720 C CA . PRO A 1 87 ? -6.958 -1.733 -10.501 1.00 67.06 87 PRO A CA 1
ATOM 721 C C . PRO A 1 87 ? -6.699 -0.406 -11.219 1.00 67.06 87 PRO A C 1
ATOM 723 O O . PRO A 1 87 ? -7.562 0.468 -11.290 1.00 67.06 87 PRO A O 1
ATOM 726 N N . LYS A 1 88 ? -5.496 -0.236 -11.769 1.00 62.28 88 LYS A N 1
ATOM 727 C CA . LYS A 1 88 ? -5.201 0.861 -12.702 1.00 62.28 88 LYS A CA 1
ATOM 728 C C . LYS A 1 88 ? -5.489 0.385 -14.125 1.00 62.28 88 LYS A C 1
ATOM 730 O O . LYS A 1 88 ? -5.259 -0.783 -14.432 1.00 62.28 88 LYS A O 1
ATOM 735 N N . LYS A 1 89 ? -5.949 1.286 -15.006 1.00 53.81 89 LYS A N 1
ATOM 736 C CA . LYS A 1 89 ? -6.132 1.029 -16.450 1.00 53.81 89 LYS A CA 1
ATOM 737 C C . LYS A 1 89 ? -4.785 0.813 -17.146 1.00 53.81 89 LYS A C 1
ATOM 739 O O . LYS A 1 89 ? -4.314 1.661 -17.895 1.00 53.81 89 LYS A O 1
ATOM 744 N N . TYR A 1 90 ? -4.143 -0.309 -16.872 1.00 52.94 90 TYR A N 1
ATOM 745 C CA . TYR A 1 90 ? -3.025 -0.794 -17.653 1.00 52.94 90 TYR A CA 1
ATOM 746 C C . TYR A 1 90 ? -3.399 -2.133 -18.279 1.00 52.94 90 TYR A C 1
ATOM 748 O O . TYR A 1 90 ? -3.931 -3.009 -17.594 1.00 52.94 90 TYR A O 1
ATOM 756 N N . SER A 1 91 ? -3.027 -2.320 -19.548 1.00 48.75 91 SER A N 1
ATOM 757 C CA . SER A 1 91 ? -3.224 -3.562 -20.313 1.00 48.75 91 SER A CA 1
ATOM 758 C C . SER A 1 91 ? -2.671 -4.835 -19.648 1.00 48.75 91 SER A C 1
ATOM 760 O O . SER A 1 91 ? -2.954 -5.939 -20.106 1.00 48.75 91 SER A O 1
ATOM 762 N N . TRP A 1 92 ? -1.894 -4.733 -18.564 1.00 52.56 92 TRP A N 1
ATOM 763 C CA . TRP A 1 92 ? -1.375 -5.899 -17.850 1.00 52.56 92 TRP A CA 1
ATOM 764 C C . TRP A 1 92 ? -2.379 -6.531 -16.869 1.00 52.56 92 TRP A C 1
ATOM 766 O O . TRP A 1 92 ? -2.359 -7.755 -16.739 1.00 52.56 92 TRP A O 1
ATOM 776 N N . PHE A 1 93 ? -3.318 -5.780 -16.269 1.00 55.12 93 PHE A N 1
ATOM 777 C CA . PHE A 1 93 ? -4.433 -6.378 -15.506 1.00 55.12 93 PHE A CA 1
ATOM 778 C C . PHE A 1 93 ? -5.487 -6.990 -16.425 1.00 55.12 93 PHE A C 1
ATOM 780 O O . PHE A 1 93 ? -6.016 -8.055 -16.128 1.00 55.12 93 PHE A O 1
ATOM 787 N N . GLU A 1 94 ? -5.739 -6.372 -17.579 1.00 53.50 94 GLU A N 1
ATOM 788 C CA . GLU A 1 94 ? -6.576 -6.963 -18.627 1.00 53.50 94 GLU A CA 1
ATOM 789 C C . GLU A 1 94 ? -6.086 -8.374 -18.979 1.00 53.50 94 GLU A C 1
ATOM 791 O O . GLU A 1 94 ? -6.881 -9.302 -19.047 1.00 53.50 94 GLU A O 1
ATOM 796 N N . SER A 1 95 ? -4.770 -8.592 -19.084 1.00 53.22 95 SER A N 1
ATOM 797 C CA . SER A 1 95 ? -4.215 -9.932 -19.325 1.00 53.22 95 SER A CA 1
ATOM 798 C C . SER A 1 95 ? -4.470 -10.945 -18.194 1.00 53.22 95 SER A C 1
ATOM 800 O O . SER A 1 95 ? -4.550 -12.144 -18.470 1.00 53.22 95 SER A O 1
ATOM 802 N N . LEU A 1 96 ? -4.619 -10.481 -16.945 1.00 52.22 96 LEU A N 1
ATOM 803 C CA . LEU A 1 96 ? -4.955 -11.311 -15.779 1.00 52.22 96 LEU A CA 1
ATOM 804 C C . LEU A 1 96 ? -6.427 -11.738 -15.792 1.00 52.22 96 LEU A C 1
ATOM 806 O O . LEU A 1 96 ? -6.731 -12.861 -15.403 1.00 52.22 96 LEU A O 1
ATOM 810 N N . PHE A 1 97 ? -7.319 -10.882 -16.294 1.00 53.09 97 PHE A N 1
ATOM 811 C CA . PHE A 1 97 ? -8.746 -11.188 -16.431 1.00 53.09 97 PHE A CA 1
ATOM 812 C C . PHE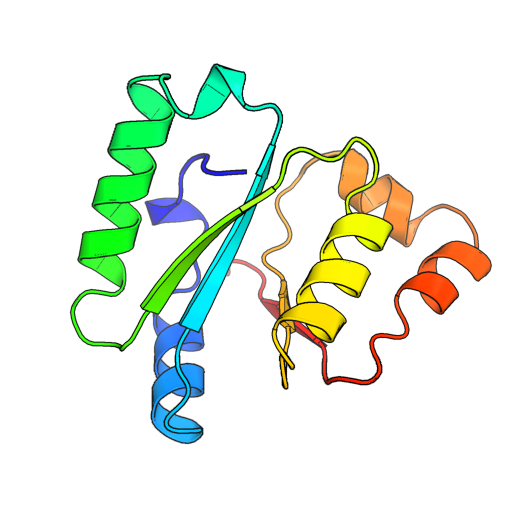 A 1 97 ? -9.108 -11.845 -17.777 1.00 53.09 97 PHE A C 1
ATOM 814 O O . PHE A 1 97 ? -10.146 -12.494 -17.876 1.00 53.09 97 PHE A O 1
ATOM 821 N N . HIS A 1 98 ? -8.259 -11.728 -18.807 1.00 50.50 98 HIS A N 1
ATOM 822 C CA . HIS A 1 98 ? -8.545 -12.232 -20.157 1.00 50.50 98 HIS A CA 1
ATOM 823 C C . HIS A 1 98 ? -7.878 -13.561 -20.531 1.00 50.50 98 HIS A C 1
ATOM 825 O O . HIS A 1 98 ? -8.280 -14.149 -21.537 1.00 50.50 98 HIS A O 1
ATOM 831 N N . LYS A 1 99 ? -6.868 -14.067 -19.802 1.00 48.81 99 LYS A N 1
ATOM 832 C CA . LYS A 1 99 ? -6.141 -15.278 -20.235 1.00 48.81 99 LYS A CA 1
ATOM 833 C C . LYS A 1 99 ? -5.929 -16.319 -19.127 1.00 48.81 99 LYS A C 1
ATOM 835 O O . LYS A 1 99 ? -4.986 -16.244 -18.349 1.00 48.81 99 LYS A O 1
ATOM 840 N N . SER A 1 100 ? -6.756 -17.363 -19.236 1.00 50.25 100 SER A N 1
ATOM 841 C CA . SER A 1 100 ? -6.714 -18.689 -18.598 1.00 50.25 100 SER A CA 1
ATOM 842 C C . SER A 1 100 ? -7.236 -18.796 -17.157 1.00 50.25 100 SER A C 1
ATOM 844 O O . SER A 1 100 ? -6.840 -18.064 -16.252 1.00 50.25 100 SER A O 1
ATOM 846 N N . GLN A 1 101 ? -8.104 -19.792 -16.941 1.00 49.03 101 GLN A N 1
ATOM 847 C CA . GLN A 1 101 ? -8.633 -20.165 -15.624 1.00 49.03 101 GLN A CA 1
ATOM 848 C C . GLN A 1 101 ? -7.509 -20.508 -14.624 1.00 49.03 101 GLN A C 1
ATOM 850 O O . GLN A 1 101 ? -7.664 -20.294 -13.428 1.00 49.03 101 GLN A O 1
ATOM 855 N N . THR A 1 102 ? -6.341 -20.951 -15.105 1.00 50.06 102 THR A N 1
ATOM 856 C CA . THR A 1 102 ? -5.159 -21.271 -14.289 1.00 50.06 102 THR A CA 1
ATOM 857 C C . THR A 1 102 ? -4.529 -20.037 -13.634 1.00 50.06 102 THR A C 1
ATOM 859 O O . THR A 1 102 ? -4.096 -20.121 -12.491 1.00 50.06 102 THR A O 1
ATOM 862 N N . LYS A 1 103 ? -4.502 -18.874 -14.304 1.00 49.84 103 LYS A N 1
ATOM 863 C CA . LYS A 1 103 ? -3.980 -17.623 -13.711 1.00 49.84 103 LYS A CA 1
ATOM 864 C C . LYS A 1 103 ? -4.911 -17.047 -12.647 1.00 49.84 103 LYS A C 1
ATOM 866 O O . LYS A 1 103 ? -4.440 -16.515 -11.648 1.00 49.84 103 LYS A O 1
ATOM 871 N N . VAL A 1 104 ? -6.219 -17.195 -12.847 1.00 51.00 104 VAL A N 1
ATOM 872 C CA . VAL A 1 104 ? -7.234 -16.853 -11.841 1.00 51.00 104 VAL A CA 1
ATOM 873 C C . VAL A 1 104 ? -7.132 -17.797 -10.639 1.00 51.00 104 VAL A C 1
ATOM 875 O O . VAL A 1 104 ? -7.178 -17.339 -9.505 1.00 51.00 104 VAL A O 1
ATOM 878 N N . MET A 1 105 ? -6.896 -19.095 -10.868 1.00 51.34 105 MET A N 1
ATOM 879 C CA . MET A 1 105 ? -6.642 -20.065 -9.795 1.00 51.34 105 MET A CA 1
ATOM 880 C C . MET A 1 105 ? -5.329 -19.812 -9.047 1.00 51.34 105 MET A C 1
ATOM 882 O O . MET A 1 105 ? -5.297 -20.009 -7.839 1.00 51.34 105 MET A O 1
ATOM 886 N N . ALA A 1 106 ? -4.274 -19.336 -9.718 1.00 50.47 106 ALA A N 1
ATOM 887 C CA . ALA A 1 106 ? -3.053 -18.868 -9.056 1.00 50.47 106 ALA A CA 1
ATOM 888 C C . ALA A 1 106 ? -3.314 -17.634 -8.172 1.00 50.47 106 ALA A C 1
ATOM 890 O O . ALA A 1 106 ? -2.589 -17.386 -7.222 1.00 50.47 106 ALA A O 1
ATOM 891 N N . TYR A 1 107 ? -4.377 -16.879 -8.446 1.00 57.16 107 TYR A N 1
ATOM 892 C CA . TYR A 1 107 ? -4.849 -15.799 -7.586 1.00 57.16 107 TYR A CA 1
ATOM 893 C C . TYR A 1 107 ? -5.750 -16.258 -6.437 1.00 57.16 107 TYR A C 1
ATOM 895 O O . TYR A 1 107 ? -6.256 -15.390 -5.724 1.00 57.16 107 TYR A O 1
ATOM 903 N N . HIS A 1 108 ? -5.924 -17.570 -6.202 1.00 58.91 108 HIS A N 1
ATOM 904 C CA . HIS A 1 108 ? -6.397 -18.070 -4.907 1.00 58.91 108 HIS A CA 1
ATOM 905 C C . HIS A 1 108 ? -5.348 -17.760 -3.841 1.00 58.91 108 HIS A C 1
ATOM 907 O O . HIS A 1 108 ? -4.643 -18.623 -3.322 1.00 58.91 108 HIS A O 1
ATOM 913 N N . SER A 1 109 ? -5.263 -16.481 -3.501 1.00 60.06 109 SER A N 1
ATOM 914 C CA . SER A 1 109 ? -4.827 -16.084 -2.195 1.00 60.06 109 SER A CA 1
ATOM 915 C C . SER A 1 109 ? -5.740 -16.793 -1.204 1.00 60.06 109 SER A C 1
ATOM 917 O O . SER A 1 109 ? -6.965 -16.780 -1.322 1.00 60.06 109 SER A O 1
ATOM 919 N N . HIS A 1 110 ? -5.120 -17.443 -0.235 1.00 75.31 110 HIS A N 1
ATOM 920 C CA . HIS A 1 110 ? -5.785 -18.033 0.917 1.00 75.31 110 HIS A CA 1
ATOM 921 C C . HIS A 1 110 ? -6.429 -16.955 1.804 1.00 75.31 110 HIS A C 1
ATOM 923 O O . HIS A 1 110 ? -7.104 -17.293 2.774 1.00 75.31 110 HIS A O 1
ATOM 929 N N . VAL A 1 111 ? -6.249 -15.671 1.464 1.00 86.44 111 VAL A N 1
ATOM 930 C CA . VAL A 1 111 ? -6.824 -14.539 2.176 1.00 86.44 111 VAL A CA 1
ATOM 931 C C . VAL A 1 111 ? -7.787 -13.719 1.309 1.00 86.44 111 VAL A C 1
ATOM 933 O O . VAL A 1 111 ? -7.661 -13.696 0.081 1.00 86.44 111 VAL A O 1
ATOM 936 N N . PRO A 1 112 ? -8.771 -13.034 1.923 1.00 87.88 112 PRO A N 1
ATOM 937 C CA . PRO A 1 112 ? -9.743 -12.221 1.202 1.00 87.88 112 PRO A CA 1
ATOM 938 C C . PRO A 1 112 ? -9.103 -11.144 0.314 1.00 87.88 112 PRO A C 1
ATOM 940 O O . PRO A 1 112 ? -8.169 -10.449 0.721 1.00 87.88 112 PRO A O 1
ATOM 943 N N . LEU A 1 113 ? -9.670 -10.963 -0.881 1.00 83.56 113 LEU A N 1
ATOM 944 C CA . LEU A 1 113 ? -9.274 -9.944 -1.853 1.00 83.56 113 LEU A CA 1
ATOM 945 C C . LEU A 1 113 ? -10.381 -8.892 -2.002 1.00 83.56 113 LEU A C 1
ATOM 947 O O . LEU A 1 113 ? -11.507 -9.215 -2.377 1.00 83.56 113 LEU A O 1
ATOM 951 N N . LEU A 1 114 ? -10.040 -7.626 -1.776 1.00 83.62 114 LEU A N 1
ATOM 952 C CA . LEU A 1 114 ? -10.908 -6.473 -1.993 1.00 83.62 114 LEU A CA 1
ATOM 953 C C . LEU A 1 114 ? -10.383 -5.648 -3.172 1.00 83.62 114 LEU A C 1
ATOM 955 O O . LEU A 1 114 ? -9.354 -4.984 -3.069 1.00 83.62 114 LEU A O 1
ATOM 959 N N . ALA A 1 115 ? -11.093 -5.666 -4.297 1.00 80.56 115 ALA A N 1
ATOM 960 C CA . ALA A 1 115 ? -10.774 -4.812 -5.438 1.00 80.56 115 ALA A CA 1
ATOM 961 C C . ALA A 1 115 ? -11.530 -3.481 -5.326 1.00 80.56 115 ALA A C 1
ATOM 963 O O . ALA A 1 115 ? -12.755 -3.450 -5.442 1.00 80.56 115 ALA A O 1
ATOM 964 N N . LEU A 1 116 ? -10.808 -2.377 -5.127 1.00 78.81 116 LEU A N 1
ATOM 965 C CA . LEU A 1 116 ? -11.397 -1.040 -5.047 1.00 78.81 116 LEU A CA 1
ATOM 966 C C . LEU A 1 116 ? -11.193 -0.299 -6.365 1.00 78.81 116 LEU A C 1
ATOM 968 O O . LEU A 1 116 ? -10.062 -0.050 -6.775 1.00 78.81 116 LEU A O 1
ATOM 972 N N . HIS A 1 117 ? -12.291 0.074 -7.017 1.00 70.69 117 HIS A N 1
ATOM 973 C CA . HIS A 1 117 ? -12.257 0.963 -8.174 1.00 70.69 117 HIS A CA 1
ATOM 974 C C . 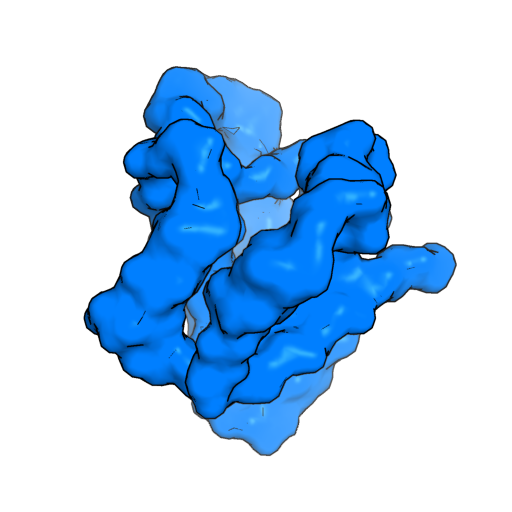HIS A 1 117 ? -12.397 2.420 -7.735 1.00 70.69 117 HIS A C 1
ATOM 976 O O . HIS A 1 117 ? -13.069 2.723 -6.749 1.00 70.69 117 HIS A O 1
ATOM 982 N N . MET A 1 118 ? -11.780 3.319 -8.499 1.00 63.94 118 MET A N 1
ATOM 983 C CA . MET A 1 118 ? -12.106 4.739 -8.419 1.00 63.94 118 MET A CA 1
ATOM 984 C C . MET A 1 118 ? -13.540 4.934 -8.922 1.00 63.94 118 MET A C 1
ATOM 986 O O . MET A 1 118 ? -13.878 4.412 -9.987 1.00 63.94 118 MET A O 1
ATOM 990 N N . ALA A 1 119 ? -14.357 5.643 -8.142 1.00 51.84 119 ALA A N 1
ATOM 991 C CA . ALA A 1 119 ? -15.639 6.175 -8.598 1.00 51.84 119 ALA A CA 1
ATOM 992 C C . ALA A 1 119 ? -15.419 7.404 -9.490 1.00 51.84 119 ALA A C 1
ATOM 994 O O . ALA A 1 119 ? -14.440 8.144 -9.230 1.00 51.84 119 ALA A O 1
#

Nearest PDB structures (foldseek):
  5ahw-assembly1_B  TM=6.726E-01  e=1.032E-02  Mycolicibacterium smegmatis MC2 155
  6loi-assembly3_E  TM=2.533E-01  e=8.573E-01  Enterococcus faecalis
  7jlj-assembly1_A-2  TM=2.762E-01  e=6.203E+00  Bacillus subtilis
  6acs-assembly1_A  TM=2.212E-01  e=6.203E+00  Acinetobacter baumannii

pLDDT: mean 76.41, std 15.09, range [48.75, 95.19]

Sequence (119 aa):
DLRKVNQTTPSVAIRVFSKLFNAKLNILNVDKLQRASDPDALRELEHLKEIFSDIDYEFHFIEHENFPEALQQFIHDKDMQMVILLPKKYSWFESLFHKSQTKVMAYHSHVPLLALHMA

Foldseek 3Di:
DLPPCVQQPPLVVVVVVCVVVVHEAEAEDEDAPVCVPPPRSVVSVVVVCVSCVPGHYDYDYDYDPDPLVVVLVCCVVVVPQEEEARDDPDVVVVCLVPDDPVSVVSNPPVHYYHYDYDD

Secondary structure (DSSP, 8-state):
--SSHHHH--HHHHHHHHHHTT--EEEEEE--GGGGG-HHHHHHHHHHHHHTTTS-EEEEEE--S-HHHHHHHHHHHHT-S-EEE---S-HHHHHHHHS-HHHHHHT--SS-EEEPPP-

Solvent-accessi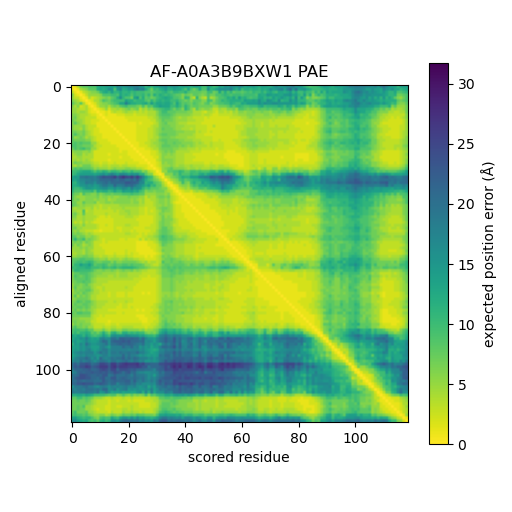ble surface area (backbone atoms only — not comparable to full-atom values): 7343 Å² total; per-residue (Å²): 102,63,70,60,44,92,81,61,52,65,56,69,60,54,48,51,52,32,61,74,67,74,41,73,44,74,47,75,35,63,45,66,72,78,47,77,77,32,69,66,42,47,53,32,48,52,50,51,50,63,75,44,66,91,54,59,68,48,83,43,79,43,73,59,97,48,61,73,60,50,50,51,50,49,33,62,79,66,67,51,74,60,44,80,42,68,78,64,102,46,78,69,57,53,47,56,79,70,54,58,72,65,55,52,56,67,61,63,57,97,40,57,75,45,78,51,72,81,130